Protein AF-A0A0N5ADM6-F1 (afdb_monomer_lite)

pLDDT: mean 80.94, std 19.01, range [39.41, 98.25]

InterPro domains:
  IPR003582 ShKT domain [PF01549] (24-62)
  IPR003582 ShKT domain [PS51670] (25-62)
  IPR003582 ShKT domain [SM00254] (24-63)

Organism: NCBI:txid451379

Structure (mmCIF, N/CA/C/O backbone):
data_AF-A0A0N5ADM6-F1
#
_entry.id   AF-A0A0N5ADM6-F1
#
loop_
_atom_site.group_PDB
_atom_site.id
_atom_site.type_symbol
_atom_site.label_atom_id
_atom_site.label_alt_id
_atom_site.label_comp_id
_atom_site.label_asym_id
_atom_site.label_entity_id
_atom_site.label_seq_id
_atom_site.pdbx_PDB_ins_code
_atom_site.Cartn_x
_atom_site.Cartn_y
_atom_site.Cartn_z
_atom_site.occupancy
_atom_site.B_iso_or_equiv
_atom_site.auth_seq_id
_atom_site.auth_comp_id
_atom_site.auth_asym_id
_atom_site.auth_atom_id
_atom_site.pdbx_PDB_model_num
ATOM 1 N N . LEU A 1 1 ? 9.942 23.016 61.491 1.00 39.62 1 LEU A N 1
ATOM 2 C CA . LEU A 1 1 ? 9.169 22.527 60.326 1.00 39.62 1 LEU A CA 1
ATOM 3 C C . LEU A 1 1 ? 8.883 21.043 60.527 1.00 39.62 1 LEU A C 1
ATOM 5 O O . LEU A 1 1 ? 9.716 20.215 60.192 1.00 39.62 1 LEU A O 1
ATOM 9 N N . VAL A 1 2 ? 7.759 20.699 61.158 1.00 39.41 2 VAL A N 1
ATOM 10 C CA . VAL A 1 2 ? 7.350 19.294 61.319 1.00 39.41 2 VAL A CA 1
ATOM 11 C C . VAL A 1 2 ? 6.404 18.970 60.169 1.00 39.41 2 VAL A C 1
ATOM 13 O O . VAL A 1 2 ? 5.240 19.364 60.180 1.00 39.41 2 VAL A O 1
ATOM 16 N N . VAL A 1 3 ? 6.938 18.310 59.140 1.00 48.78 3 VAL A N 1
ATOM 17 C CA . VAL A 1 3 ? 6.167 17.786 58.009 1.00 48.78 3 VAL A CA 1
ATOM 18 C C . VAL A 1 3 ? 5.304 16.640 58.533 1.00 48.78 3 VAL A C 1
ATOM 20 O O . VAL A 1 3 ? 5.808 15.570 58.873 1.00 48.78 3 VAL A O 1
ATOM 23 N N . LYS A 1 4 ? 3.995 16.873 58.639 1.00 47.16 4 LYS A N 1
ATOM 24 C CA . LYS A 1 4 ? 3.022 15.827 58.965 1.00 47.16 4 LYS A CA 1
ATOM 25 C C . LYS A 1 4 ? 2.961 14.847 57.785 1.00 47.16 4 LYS A C 1
ATOM 27 O O . LYS A 1 4 ? 2.517 15.219 56.704 1.00 47.16 4 LYS A O 1
ATOM 32 N N . LYS A 1 5 ? 3.427 13.608 57.980 1.00 53.09 5 LYS A N 1
ATOM 33 C CA . LYS A 1 5 ? 3.225 12.500 57.030 1.00 53.09 5 LYS A CA 1
ATOM 34 C C . LYS A 1 5 ? 1.725 12.210 56.926 1.00 53.09 5 LYS A C 1
ATOM 36 O O . LYS A 1 5 ? 1.126 11.753 57.895 1.00 53.09 5 LYS A O 1
ATOM 41 N N . ALA A 1 6 ? 1.135 12.482 55.765 1.00 55.81 6 ALA A N 1
ATOM 42 C CA . ALA A 1 6 ? -0.197 11.998 55.416 1.00 55.81 6 ALA A CA 1
ATOM 43 C C . ALA A 1 6 ? -0.117 10.515 54.984 1.00 55.81 6 ALA A C 1
ATOM 45 O O . ALA A 1 6 ? 0.875 10.125 54.358 1.00 55.81 6 ALA A O 1
ATOM 46 N N . PRO A 1 7 ? -1.110 9.678 55.337 1.00 52.69 7 PRO A N 1
ATOM 47 C CA . PRO A 1 7 ? -1.083 8.244 55.079 1.00 52.69 7 PRO A CA 1
ATOM 48 C C . PRO A 1 7 ? -1.342 7.912 53.604 1.00 52.69 7 PRO A C 1
ATOM 50 O O . PRO A 1 7 ? -2.139 8.548 52.914 1.00 52.69 7 PRO A O 1
ATOM 53 N N . LEU A 1 8 ? -0.639 6.876 53.151 1.00 58.03 8 LEU A N 1
ATOM 54 C CA . LEU A 1 8 ? -0.702 6.264 51.829 1.00 58.03 8 LEU A CA 1
ATOM 55 C C . LEU A 1 8 ? -2.151 5.855 51.494 1.00 58.03 8 LEU A C 1
ATOM 57 O O . LEU A 1 8 ? -2.692 4.946 52.118 1.00 58.03 8 LEU A O 1
ATOM 61 N N . SER A 1 9 ? -2.774 6.503 50.507 1.00 59.06 9 SER A N 1
ATOM 62 C CA . SER A 1 9 ? -4.030 6.028 49.910 1.00 59.06 9 SER A CA 1
ATOM 63 C C . SER A 1 9 ? -3.699 5.160 48.689 1.00 59.06 9 SER A C 1
ATOM 65 O O . SER A 1 9 ? -3.126 5.681 47.728 1.00 59.06 9 SER A O 1
ATOM 67 N N . PRO A 1 10 ? -4.013 3.851 48.685 1.00 63.53 10 PRO A N 1
ATOM 68 C CA . PRO A 1 10 ? -3.823 2.999 47.524 1.00 63.53 10 PRO A CA 1
ATOM 69 C C . PRO A 1 10 ? -5.078 3.112 46.665 1.00 63.53 10 PRO A C 1
ATOM 71 O O . PRO A 1 10 ? -6.077 2.518 47.031 1.00 63.53 10 PRO A O 1
ATOM 74 N N . LEU A 1 11 ? -5.049 3.925 45.603 1.00 63.47 11 LEU A N 1
ATOM 75 C CA . LEU A 1 11 ? -5.933 3.879 44.418 1.00 63.47 11 LEU A CA 1
ATOM 76 C C . LEU A 1 11 ? -5.706 5.157 43.583 1.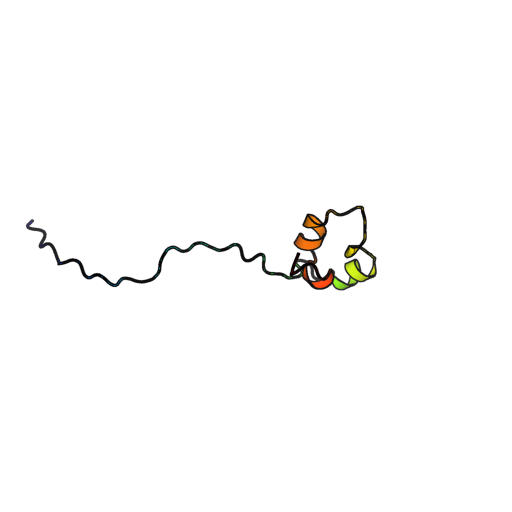00 63.47 11 LEU A C 1
ATOM 78 O O . LEU A 1 11 ? -6.560 6.037 43.508 1.00 63.47 11 LEU A O 1
ATOM 82 N N . LEU A 1 12 ? -4.535 5.273 42.946 1.00 57.34 12 LEU A N 1
ATOM 83 C CA . LEU A 1 12 ? -4.324 6.234 41.862 1.00 57.34 12 LEU A CA 1
ATOM 84 C C . LEU A 1 12 ? -3.984 5.500 40.560 1.00 57.34 12 LEU A C 1
ATOM 86 O O . LEU A 1 12 ? -2.862 5.062 40.337 1.00 57.34 12 LEU A O 1
ATOM 90 N N . PHE A 1 13 ? -5.046 5.313 39.774 1.00 57.81 13 PHE A N 1
ATOM 91 C CA . PHE A 1 13 ? -5.159 5.524 38.330 1.00 57.81 13 PHE A CA 1
ATOM 92 C C . PHE A 1 13 ? -3.986 5.099 37.422 1.00 57.81 13 PHE A C 1
ATOM 94 O O . PHE A 1 13 ? -2.943 5.733 37.354 1.00 57.81 13 PHE A O 1
ATOM 101 N N . PHE A 1 14 ? -4.286 4.062 36.631 1.00 60.19 14 PHE A N 1
ATOM 102 C CA . PHE A 1 14 ? -3.742 3.723 35.312 1.00 60.19 14 PHE A CA 1
ATOM 103 C C . PHE A 1 14 ? -2.218 3.645 35.168 1.00 60.19 14 PHE A C 1
ATOM 105 O O . PHE A 1 14 ? -1.513 4.600 34.854 1.00 60.19 14 PHE A O 1
ATOM 112 N N . LYS A 1 15 ? -1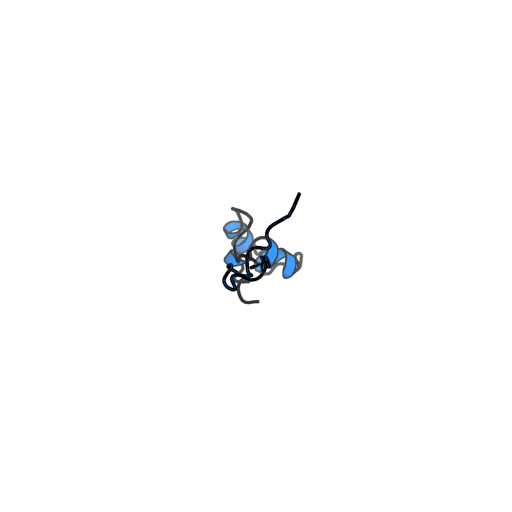.764 2.393 35.293 1.00 60.09 15 LYS A N 1
ATOM 113 C CA . LYS A 1 15 ? -0.620 1.787 34.604 1.00 60.09 15 LYS A CA 1
ATOM 114 C C . LYS A 1 15 ? -0.203 2.585 33.357 1.00 60.09 15 LYS A C 1
ATOM 116 O O . LYS A 1 15 ? -0.948 2.637 32.388 1.00 60.09 15 LYS A O 1
ATOM 121 N N . THR A 1 16 ? 0.992 3.169 33.429 1.00 56.81 16 THR A N 1
ATOM 122 C CA . THR A 1 16 ? 1.955 3.380 32.335 1.00 56.81 16 THR A CA 1
ATOM 123 C C . THR A 1 16 ? 1.360 3.639 30.944 1.00 56.81 16 THR A C 1
ATOM 125 O O . THR A 1 16 ? 0.901 2.711 30.280 1.00 56.81 16 THR A O 1
ATOM 128 N N . ASN A 1 17 ? 1.485 4.882 30.463 1.00 63.44 17 ASN A N 1
ATOM 129 C CA . ASN A 1 17 ? 1.334 5.265 29.054 1.00 63.44 17 ASN A CA 1
ATOM 130 C C . ASN A 1 17 ? 2.395 4.544 28.196 1.00 63.44 17 ASN A C 1
ATOM 132 O O . ASN A 1 17 ? 3.404 5.114 27.790 1.00 63.44 17 ASN A O 1
ATOM 136 N N . PHE A 1 18 ? 2.190 3.255 27.948 1.00 64.31 18 PHE A N 1
ATOM 137 C CA . PHE A 1 18 ? 2.828 2.574 26.842 1.00 64.31 18 PHE A CA 1
ATOM 138 C C . PHE A 1 18 ? 2.012 2.989 25.625 1.00 64.31 18 PHE A C 1
ATOM 140 O O . PHE A 1 18 ? 0.899 2.502 25.425 1.00 64.31 18 PHE A O 1
ATOM 147 N N . ALA A 1 19 ? 2.519 3.952 24.854 1.00 65.44 19 ALA A N 1
ATOM 148 C CA . ALA A 1 19 ? 2.030 4.172 23.506 1.00 65.44 19 ALA A CA 1
ATOM 149 C C . ALA A 1 19 ? 2.298 2.872 22.743 1.00 65.44 19 ALA A C 1
ATOM 151 O O . ALA A 1 19 ? 3.378 2.672 22.190 1.00 65.44 19 ALA A O 1
ATOM 152 N N . LEU A 1 20 ? 1.335 1.949 22.785 1.00 62.03 20 LEU A N 1
ATOM 153 C CA . LEU A 1 20 ? 1.282 0.845 21.853 1.00 62.03 20 LEU A CA 1
ATOM 154 C C . LEU A 1 20 ? 1.288 1.541 20.497 1.00 62.03 20 LEU A C 1
ATOM 156 O O . LEU A 1 20 ? 0.361 2.292 20.183 1.00 62.03 20 LEU A O 1
ATOM 160 N N . THR A 1 21 ? 2.360 1.382 19.729 1.00 59.75 21 THR A N 1
ATOM 161 C CA . THR A 1 21 ? 2.389 1.745 18.319 1.00 59.75 21 THR A CA 1
ATOM 162 C C . THR A 1 21 ? 1.398 0.823 17.623 1.00 59.75 21 THR A C 1
ATOM 164 O O . THR A 1 21 ? 1.769 -0.141 16.961 1.00 59.75 21 THR A O 1
ATOM 167 N N . ILE A 1 22 ? 0.103 1.103 17.807 1.00 63.38 22 ILE A N 1
ATOM 168 C CA . ILE A 1 22 ? -0.949 0.659 16.916 1.00 63.38 22 ILE A CA 1
ATOM 169 C C . ILE A 1 22 ? -0.483 1.221 15.580 1.00 63.38 22 ILE A C 1
ATOM 171 O O . ILE A 1 22 ? -0.557 2.432 15.349 1.00 63.38 22 ILE A O 1
ATOM 175 N N . ASN A 1 23 ? 0.105 0.370 14.738 1.00 66.38 23 ASN A N 1
ATOM 176 C CA . ASN A 1 23 ? 0.288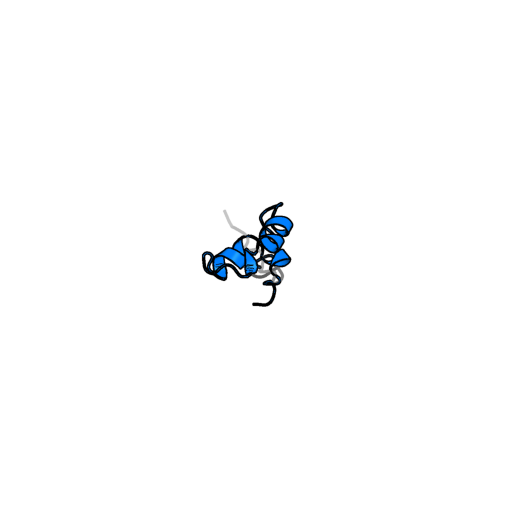 0.676 13.332 1.00 66.38 23 ASN A CA 1
ATOM 177 C C . ASN A 1 23 ? -1.129 0.866 12.809 1.00 66.38 23 ASN A C 1
ATOM 179 O O . ASN A 1 23 ? -1.801 -0.096 12.459 1.00 66.38 23 ASN A O 1
ATOM 183 N N . GLN A 1 24 ? -1.627 2.100 12.901 1.00 76.38 24 GLN A N 1
ATOM 184 C CA . GLN A 1 24 ? -2.962 2.453 12.461 1.00 76.38 24 GLN A CA 1
ATOM 185 C C . GLN A 1 24 ? -3.017 2.059 10.997 1.00 76.38 24 GLN A C 1
ATOM 187 O O . GLN A 1 24 ? -2.352 2.702 10.178 1.00 76.38 24 GLN A O 1
ATOM 192 N N . CYS A 1 25 ? -3.741 0.981 10.693 1.00 90.62 25 CYS A N 1
ATOM 193 C CA . CYS A 1 25 ? -3.865 0.547 9.322 1.00 90.62 25 CYS A CA 1
ATOM 194 C C . CYS A 1 25 ? -4.662 1.604 8.572 1.00 90.62 25 CYS A C 1
ATOM 196 O O . CYS A 1 25 ? -5.873 1.745 8.741 1.00 90.62 25 CYS A O 1
ATOM 198 N N . ARG A 1 26 ? -3.947 2.401 7.792 1.00 94.31 26 ARG A N 1
ATOM 199 C CA . ARG A 1 26 ? -4.512 3.454 6.973 1.00 94.31 26 ARG A CA 1
ATOM 200 C C . ARG A 1 26 ? -3.597 3.715 5.802 1.00 94.31 26 ARG A C 1
ATOM 202 O O . ARG A 1 26 ? -2.394 3.453 5.862 1.00 94.31 26 ARG A O 1
ATOM 209 N N . ASP A 1 27 ? -4.172 4.343 4.801 1.00 96.75 27 ASP A N 1
ATOM 210 C CA . ASP A 1 27 ? -3.395 4.980 3.761 1.00 96.75 27 ASP A CA 1
ATOM 211 C C . ASP A 1 27 ? -2.824 6.287 4.312 1.00 96.75 27 ASP A C 1
ATOM 213 O O . ASP A 1 27 ? -3.518 7.095 4.937 1.00 96.75 27 ASP A O 1
ATOM 217 N N . LYS A 1 28 ? -1.513 6.457 4.161 1.00 95.25 28 LYS A N 1
ATOM 218 C CA . LYS A 1 28 ? -0.807 7.685 4.544 1.00 95.25 28 LYS A CA 1
ATOM 219 C C . LYS A 1 28 ? -0.814 8.720 3.435 1.00 95.25 28 LYS A C 1
ATOM 221 O O . LYS A 1 28 ? -0.528 9.883 3.705 1.00 95.25 28 LYS A O 1
ATOM 226 N N . ARG A 1 29 ? -1.093 8.289 2.207 1.00 95.44 29 ARG A N 1
ATOM 227 C CA . ARG A 1 29 ? -1.220 9.152 1.040 1.00 95.44 29 ARG A CA 1
ATOM 228 C C . ARG A 1 29 ? -2.661 9.151 0.549 1.00 95.44 29 ARG A C 1
ATOM 230 O O . ARG A 1 29 ? -3.390 8.184 0.748 1.00 95.44 29 ARG A O 1
ATOM 237 N N . THR A 1 30 ? -3.053 10.238 -0.099 1.00 97.75 30 THR A N 1
ATOM 238 C CA . THR A 1 30 ? -4.394 10.416 -0.669 1.00 97.75 30 THR A CA 1
ATOM 239 C C . THR A 1 30 ? -4.564 9.733 -2.024 1.00 97.75 30 THR A C 1
ATOM 241 O O . THR A 1 30 ? -5.687 9.487 -2.434 1.00 97.75 30 THR A O 1
ATOM 244 N N . ASP A 1 31 ? -3.469 9.414 -2.714 1.00 97.62 31 ASP A N 1
ATOM 245 C CA . ASP A 1 31 ? -3.429 8.805 -4.050 1.00 97.62 31 ASP A CA 1
ATOM 246 C C . ASP A 1 31 ? -3.193 7.286 -4.021 1.00 97.62 31 ASP A C 1
ATOM 248 O O . ASP A 1 31 ? -2.871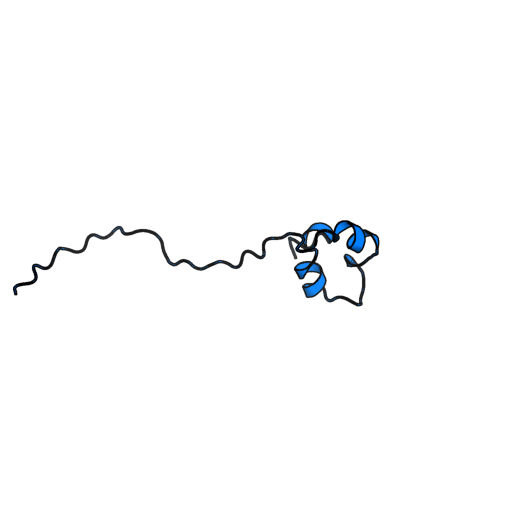 6.677 -5.039 1.00 97.62 31 ASP A O 1
ATOM 252 N N . CYS A 1 32 ? -3.371 6.649 -2.861 1.00 98.06 32 CYS A N 1
ATOM 253 C CA . CYS A 1 32 ? -3.189 5.206 -2.718 1.00 98.06 32 CYS A CA 1
ATOM 254 C C . CYS A 1 32 ? -4.147 4.379 -3.589 1.00 98.06 32 CYS A C 1
ATOM 256 O O . CYS A 1 32 ? -3.751 3.316 -4.055 1.00 98.06 32 CYS A O 1
ATOM 258 N N . GLU A 1 33 ? -5.359 4.871 -3.857 1.00 97.75 33 GLU A N 1
ATOM 259 C CA . GLU A 1 33 ? -6.307 4.226 -4.777 1.00 97.75 33 GLU A CA 1
ATOM 260 C C . GLU A 1 33 ? -5.767 4.197 -6.217 1.00 97.75 33 GLU A C 1
ATOM 262 O O . GLU A 1 33 ? -5.792 3.158 -6.883 1.00 97.75 33 GLU A O 1
ATOM 267 N N . GLN A 1 34 ? -5.208 5.321 -6.674 1.00 98.25 34 GLN A N 1
ATOM 268 C CA . GLN A 1 34 ? -4.585 5.423 -7.991 1.00 98.25 34 GLN A CA 1
ATOM 269 C C . GLN A 1 34 ? -3.344 4.528 -8.074 1.00 98.25 34 GLN A C 1
ATOM 271 O O . GLN A 1 34 ? -3.233 3.723 -8.992 1.00 98.25 34 GLN A O 1
ATOM 276 N N . TRP A 1 35 ? -2.448 4.593 -7.087 1.00 97.94 35 TRP A N 1
ATOM 277 C CA . TRP A 1 35 ? -1.243 3.757 -7.056 1.00 97.94 35 TRP A CA 1
ATOM 278 C C . TRP A 1 35 ? -1.562 2.264 -7.003 1.00 97.94 35 TRP A C 1
ATOM 280 O O . TRP A 1 35 ? -0.901 1.473 -7.674 1.00 97.94 35 TRP A O 1
ATOM 290 N N . ALA A 1 36 ? -2.570 1.862 -6.224 1.00 97.81 36 ALA A N 1
ATOM 291 C CA . ALA A 1 36 ? -3.035 0.480 -6.203 1.00 97.81 36 ALA A CA 1
ATOM 292 C C . ALA A 1 36 ? -3.512 0.042 -7.596 1.00 97.81 36 ALA A C 1
ATOM 294 O O . ALA A 1 36 ? -3.105 -1.021 -8.062 1.00 97.81 36 ALA A O 1
ATOM 295 N N . SER A 1 37 ? -4.275 0.894 -8.290 1.00 97.75 37 SER A N 1
ATOM 296 C CA . SER A 1 3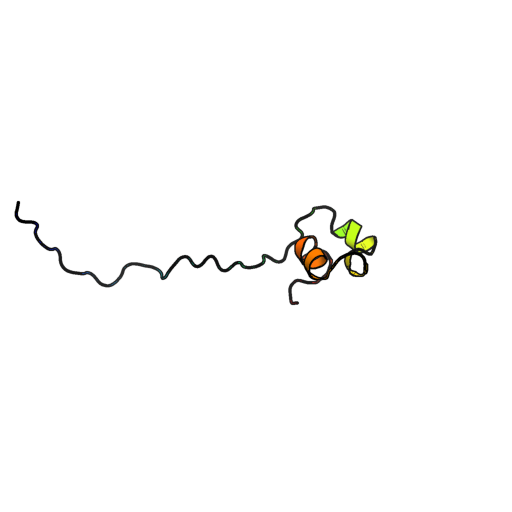7 ? -4.739 0.651 -9.665 1.00 97.75 37 SER A CA 1
ATOM 297 C C . SER A 1 37 ? -3.596 0.603 -10.691 1.00 97.75 37 SER A C 1
ATOM 299 O O . SER A 1 37 ? -3.665 -0.147 -11.659 1.00 97.75 37 SER A O 1
ATOM 301 N N . GLU A 1 38 ? -2.522 1.361 -10.465 1.00 97.44 38 GLU A N 1
ATOM 302 C CA . GLU A 1 38 ? -1.304 1.377 -11.289 1.00 97.44 38 GLU A CA 1
ATOM 303 C C . GLU A 1 38 ? -0.332 0.219 -10.968 1.00 97.44 38 GLU A C 1
ATOM 305 O O . GLU A 1 38 ? 0.721 0.096 -11.594 1.00 97.44 38 GLU A O 1
ATOM 310 N N . GLY A 1 39 ? -0.667 -0.653 -10.009 1.00 97.56 39 GLY A N 1
ATOM 311 C CA . GLY A 1 39 ? 0.108 -1.856 -9.686 1.00 97.56 39 GLY A CA 1
ATOM 312 C C . GLY A 1 39 ? 1.138 -1.688 -8.564 1.00 97.56 39 GLY A C 1
ATOM 313 O O . GLY A 1 39 ? 1.999 -2.551 -8.379 1.00 97.56 39 GLY A O 1
ATOM 314 N N . PHE A 1 40 ? 1.067 -0.617 -7.767 1.00 98.00 40 PHE A N 1
ATOM 315 C CA . PHE A 1 40 ? 1.968 -0.389 -6.628 1.00 98.00 40 PHE A CA 1
ATOM 316 C C . PHE A 1 40 ? 1.983 -1.559 -5.633 1.00 98.00 40 PHE A C 1
ATOM 318 O O . PHE A 1 40 ? 3.048 -1.933 -5.134 1.00 98.00 40 PHE A O 1
ATOM 325 N N . CYS A 1 41 ? 0.821 -2.157 -5.357 1.00 97.44 41 CYS A N 1
ATOM 326 C CA . CYS A 1 41 ? 0.681 -3.230 -4.371 1.00 97.44 41 CYS A CA 1
ATOM 327 C C . CYS A 1 41 ? 1.388 -4.527 -4.797 1.00 97.44 41 CYS A C 1
ATOM 329 O O . CYS A 1 41 ? 1.929 -5.235 -3.945 1.00 97.44 41 CYS A O 1
ATOM 331 N N . ASP A 1 42 ? 1.513 -4.777 -6.099 1.00 96.81 42 ASP A N 1
ATOM 332 C CA . ASP A 1 42 ? 2.162 -5.973 -6.652 1.00 96.81 42 ASP A CA 1
ATOM 333 C C . ASP A 1 42 ? 3.583 -5.698 -7.158 1.00 96.81 42 ASP A C 1
ATOM 335 O O . ASP A 1 42 ? 4.383 -6.618 -7.312 1.00 96.81 42 ASP A O 1
ATOM 339 N N . SER A 1 43 ? 3.951 -4.423 -7.319 1.00 96.69 43 SER A N 1
ATOM 340 C CA . SER A 1 43 ? 5.253 -4.011 -7.843 1.00 96.69 43 SER A CA 1
ATOM 341 C C . SER A 1 43 ? 6.429 -4.607 -7.050 1.00 96.69 43 SER A C 1
ATOM 343 O O . SER A 1 43 ? 6.476 -4.463 -5.822 1.00 96.69 43 SER A O 1
ATOM 345 N N . PRO A 1 44 ? 7.422 -5.226 -7.715 1.00 96.31 44 PRO A N 1
ATOM 346 C CA . PRO A 1 44 ? 8.633 -5.721 -7.059 1.00 96.31 44 PRO A CA 1
ATOM 347 C C . PRO A 1 44 ? 9.597 -4.590 -6.667 1.00 96.31 44 PRO A C 1
ATOM 349 O O . PRO A 1 44 ? 10.552 -4.824 -5.931 1.00 96.31 44 PRO A O 1
ATOM 352 N N . LEU A 1 45 ? 9.353 -3.358 -7.133 1.00 96.38 45 LEU A N 1
ATOM 353 C CA . LEU A 1 45 ? 10.188 -2.186 -6.844 1.00 96.38 45 LEU A CA 1
ATOM 354 C C . LEU A 1 45 ? 10.011 -1.670 -5.408 1.00 96.38 45 LEU A C 1
ATOM 356 O O . LEU A 1 45 ? 10.843 -0.910 -4.911 1.00 96.38 45 LEU A O 1
ATOM 360 N N . HIS A 1 46 ? 8.927 -2.068 -4.738 1.00 95.06 46 HIS A N 1
ATOM 361 C CA . HIS A 1 46 ? 8.615 -1.656 -3.377 1.00 95.06 46 HIS A CA 1
ATOM 362 C C . HIS A 1 46 ? 8.572 -2.864 -2.449 1.00 95.06 46 HIS A C 1
ATOM 364 O O . HIS A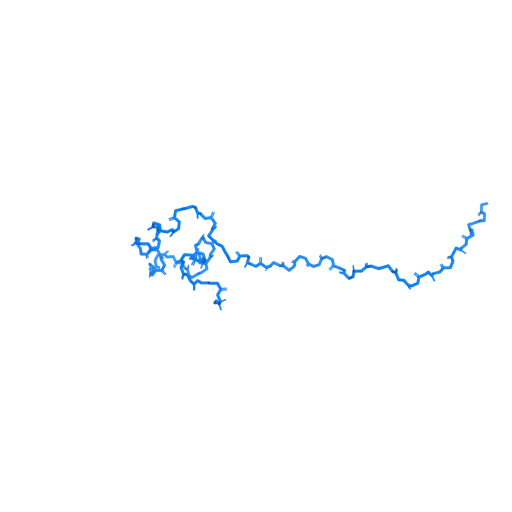 1 46 ? 7.889 -3.855 -2.701 1.00 95.06 46 HIS A O 1
ATOM 370 N N . SER A 1 47 ? 9.267 -2.758 -1.321 1.00 95.62 47 SER A N 1
ATOM 371 C CA . SER A 1 47 ? 9.179 -3.765 -0.266 1.00 95.62 47 SER A CA 1
ATOM 372 C C . SER A 1 47 ? 7.765 -3.827 0.317 1.00 95.62 47 SER A C 1
ATOM 374 O O . SER A 1 47 ? 7.051 -2.823 0.378 1.00 95.62 47 SER A O 1
ATOM 376 N N . SER A 1 48 ? 7.381 -4.985 0.850 1.00 93.00 48 SER A N 1
ATOM 377 C CA . SER A 1 48 ? 6.136 -5.159 1.613 1.00 93.00 48 SER A CA 1
ATOM 378 C C . SER A 1 48 ? 6.022 -4.157 2.770 1.00 93.00 48 SER A C 1
ATOM 380 O O . SER A 1 48 ? 4.946 -3.617 3.021 1.00 93.00 48 SER A O 1
ATOM 382 N N . LYS A 1 49 ? 7.148 -3.795 3.403 1.00 92.94 49 LYS A N 1
ATOM 383 C CA . LYS A 1 49 ? 7.201 -2.733 4.419 1.00 92.94 49 LYS A CA 1
ATOM 384 C C . LYS A 1 49 ? 6.846 -1.355 3.855 1.00 92.94 49 LYS A C 1
ATOM 386 O O . LYS A 1 49 ? 6.125 -0.617 4.517 1.00 92.94 49 LYS A O 1
ATOM 391 N N . GLN A 1 50 ? 7.325 -0.995 2.663 1.00 94.75 50 GLN A N 1
ATOM 392 C CA . GLN A 1 50 ? 6.966 0.272 2.009 1.00 94.75 50 GLN A CA 1
ATOM 393 C C . GLN A 1 50 ? 5.501 0.281 1.581 1.00 94.75 50 GLN A C 1
ATOM 395 O O . GLN A 1 50 ? 4.801 1.253 1.853 1.00 94.75 50 GLN A O 1
ATOM 400 N N . LYS A 1 51 ? 5.022 -0.816 0.988 1.00 95.56 51 LYS A N 1
ATOM 401 C CA . LYS A 1 51 ? 3.619 -0.961 0.582 1.00 95.56 51 LYS A CA 1
ATOM 402 C C . LYS A 1 51 ? 2.680 -0.760 1.770 1.00 95.56 51 LYS A C 1
ATOM 404 O O . LYS A 1 51 ? 1.797 0.092 1.725 1.00 95.56 51 LYS A O 1
ATOM 409 N N . ARG A 1 52 ? 2.964 -1.439 2.885 1.00 94.12 52 ARG A N 1
ATOM 410 C CA . ARG A 1 52 ? 2.257 -1.266 4.158 1.00 94.12 52 ARG A CA 1
ATOM 411 C C . ARG A 1 52 ? 2.449 0.125 4.761 1.00 94.12 52 ARG A C 1
ATOM 413 O O . ARG A 1 52 ? 1.526 0.677 5.336 1.00 94.12 52 ARG A O 1
ATOM 420 N N . TYR A 1 53 ? 3.633 0.719 4.664 1.00 93.56 53 TYR A N 1
ATOM 421 C CA . TYR A 1 53 ? 3.854 2.046 5.233 1.00 93.56 53 TYR A CA 1
ATOM 422 C C . TYR A 1 53 ? 3.013 3.119 4.534 1.00 93.56 53 TYR A C 1
ATOM 424 O O . TYR A 1 53 ? 2.473 3.987 5.216 1.00 93.56 53 TYR A O 1
ATOM 432 N N . TYR A 1 54 ? 2.917 3.077 3.203 1.00 95.56 54 TYR A N 1
ATOM 433 C CA . TYR A 1 54 ? 2.233 4.111 2.426 1.00 95.56 54 TYR A CA 1
ATOM 434 C C . TYR A 1 54 ? 0.745 3.842 2.246 1.00 95.56 54 TYR A C 1
ATOM 436 O O . TYR A 1 54 ? -0.053 4.742 2.497 1.00 95.56 54 TYR A O 1
ATOM 444 N N . CYS A 1 55 ? 0.382 2.631 1.832 1.00 97.31 55 CYS A N 1
ATOM 445 C CA . CYS A 1 55 ? -0.955 2.311 1.344 1.00 97.31 55 CYS A CA 1
ATOM 446 C C . CYS A 1 55 ? -1.470 1.002 1.956 1.00 97.31 55 CYS A C 1
ATOM 448 O O . CYS A 1 55 ? -1.925 0.110 1.242 1.00 97.31 55 CYS A O 1
ATOM 450 N N . ALA A 1 56 ? -1.351 0.846 3.283 1.00 95.81 56 ALA A N 1
ATOM 451 C CA . ALA A 1 56 ? -1.742 -0.389 3.967 1.00 95.81 56 ALA A CA 1
ATOM 452 C C . ALA A 1 56 ? -3.188 -0.797 3.682 1.00 95.81 56 ALA A C 1
ATOM 454 O O . ALA A 1 56 ? -3.451 -1.982 3.506 1.00 95.81 56 ALA A O 1
ATOM 455 N N . LYS A 1 57 ? -4.117 0.164 3.663 1.00 96.50 57 LYS A N 1
ATOM 456 C CA . LYS A 1 57 ? -5.538 -0.129 3.486 1.00 96.50 57 LYS A CA 1
ATOM 457 C C . LYS A 1 57 ? -5.826 -0.423 2.018 1.00 96.50 57 LYS A C 1
ATOM 459 O O . LYS A 1 57 ? -6.399 -1.465 1.727 1.00 96.50 57 LYS A O 1
ATOM 464 N N . SER A 1 58 ? -5.365 0.436 1.108 1.00 97.19 58 SER A N 1
ATOM 465 C CA . SER A 1 58 ? -5.554 0.253 -0.339 1.00 97.19 58 SER A CA 1
ATOM 466 C C . SER A 1 58 ? -4.910 -1.035 -0.870 1.00 97.19 58 SER A C 1
ATOM 468 O O . SER A 1 58 ? -5.472 -1.680 -1.747 1.00 97.19 58 SER A O 1
ATOM 470 N N . CYS A 1 59 ? -3.774 -1.460 -0.306 1.00 96.81 59 CYS A N 1
ATOM 471 C CA . CYS A 1 59 ? -3.131 -2.730 -0.658 1.00 96.81 59 CYS A CA 1
ATOM 472 C C . CYS A 1 59 ? -3.629 -3.939 0.153 1.00 96.81 59 CYS A C 1
ATOM 474 O O . CYS A 1 59 ? -3.060 -5.018 0.016 1.00 96.81 59 CYS A O 1
ATOM 476 N N . ASN A 1 60 ? -4.652 -3.790 1.004 1.00 95.31 60 ASN A N 1
ATOM 477 C CA . ASN A 1 60 ? -5.184 -4.863 1.858 1.00 95.31 60 ASN A CA 1
ATOM 478 C C . ASN A 1 60 ? -4.120 -5.533 2.759 1.00 95.31 60 ASN A C 1
ATOM 480 O O . ASN A 1 60 ? -4.127 -6.739 2.986 1.00 95.31 60 ASN A O 1
ATOM 484 N N . LEU A 1 61 ? -3.192 -4.738 3.298 1.00 93.69 61 LEU A N 1
ATOM 485 C CA . LEU A 1 61 ? -2.077 -5.173 4.147 1.00 93.69 61 LEU A CA 1
ATOM 486 C C . LEU A 1 61 ? -2.308 -4.857 5.634 1.00 93.69 61 LEU A C 1
ATOM 488 O O . LEU A 1 61 ? -1.334 -4.698 6.371 1.00 93.69 61 LEU A O 1
ATOM 492 N N . CYS A 1 62 ? -3.552 -4.720 6.098 1.00 89.31 62 CYS A N 1
ATOM 493 C CA . CYS A 1 62 ? -3.848 -4.413 7.505 1.00 89.31 62 CYS A CA 1
ATOM 494 C C . CYS A 1 62 ? -3.536 -5.568 8.463 1.00 89.31 62 CYS A C 1
ATOM 496 O O . CYS A 1 62 ? -3.087 -5.310 9.576 1.00 89.31 62 CYS A O 1
ATOM 498 N N . ASP A 1 63 ? -3.688 -6.810 8.002 1.00 79.75 63 ASP A N 1
ATOM 499 C CA . ASP A 1 63 ? -3.640 -8.011 8.852 1.00 79.75 63 ASP A CA 1
ATOM 500 C C . ASP A 1 63 ? -2.346 -8.833 8.710 1.00 79.75 63 ASP A C 1
ATOM 502 O O . ASP A 1 63 ? -2.226 -9.919 9.270 1.00 79.75 63 ASP A O 1
ATOM 506 N N . GLN A 1 64 ? -1.383 -8.332 7.931 1.00 62.66 64 GLN A N 1
ATOM 507 C CA . GLN A 1 64 ? -0.079 -8.975 7.688 1.00 62.66 64 GLN A CA 1
ATOM 508 C C . GLN A 1 64 ? 1.004 -8.688 8.745 1.00 62.66 64 GLN A C 1
ATOM 510 O O . GLN A 1 64 ? 0.735 -7.970 9.736 1.00 62.66 64 GLN A O 1
#

Secondary structure (DSSP, 8-state):
-------------------------SBSSTTHHHHHHTTTTT-TTS-HHHHHHHHTTTTT-S--

Foldseek 3Di:
DDPDDDDDDPDDDDDDPPVPPPLPQAAPDPCLLVCVVVPVLPDPVDDPVRCRNHGRVSSVNNPD

Radius of gyration: 23.39 Å; chains: 1; bounding box: 16×32×73 Å

Sequence (64 aa):
LVVKKAPLSPLLFFKTNFALTINQCRDKRTDCEQWASEGFCDSPLHSSKQKRYYCAKSCNLCDQ